Protein AF-A0A353BK90-F1 (afdb_monomer)

pLDDT: mean 75.95, std 10.27, range [41.75, 87.31]

Secondary structure (DSSP, 8-state):
-HHHHHHHHHHHHHHHHHHHHHHHHHHHHHHHHHHHHS---TTTTSHHHHHHHHHHHHHHHHHHHHHHHHHHTS--

Foldseek 3Di:
DVVVVVVVVVVVVLVVLLVVLVVLCVVLVVLVCCCPVVVHNPPVPCSCVVSCCSNVVSCVSVVVSVVVVVVVVVPD

Structure (mmCIF, N/CA/C/O backbone):
data_AF-A0A353BK90-F1
#
_entry.id   AF-A0A353BK90-F1
#
loop_
_atom_site.group_PDB
_atom_site.id
_atom_site.type_symbol
_atom_site.label_atom_id
_atom_site.label_alt_id
_atom_site.label_comp_id
_atom_site.label_asym_id
_atom_site.label_entity_id
_atom_site.label_seq_id
_atom_site.pdbx_PDB_ins_code
_atom_site.Cartn_x
_atom_site.Cartn_y
_atom_site.Cartn_z
_atom_site.occupancy
_atom_site.B_iso_or_equiv
_atom_site.auth_seq_id
_atom_site.auth_comp_id
_atom_site.auth_asym_id
_atom_site.auth_atom_id
_atom_site.pdbx_PDB_model_num
ATOM 1 N N . MET A 1 1 ? -25.345 14.111 22.898 1.00 51.28 1 MET A N 1
ATOM 2 C CA . MET A 1 1 ? -24.665 14.942 21.870 1.00 51.28 1 MET A CA 1
ATOM 3 C C . MET A 1 1 ? -23.160 14.662 21.781 1.00 51.28 1 MET A C 1
ATOM 5 O O . MET A 1 1 ? -22.662 14.530 20.671 1.00 51.28 1 MET A O 1
ATOM 9 N N . ILE A 1 2 ? -22.456 14.508 22.913 1.00 58.09 2 ILE A N 1
ATOM 10 C CA . ILE A 1 2 ? -21.008 14.203 22.983 1.00 58.09 2 ILE A CA 1
ATOM 11 C C . ILE A 1 2 ? -20.648 12.888 22.256 1.00 58.09 2 ILE A C 1
ATOM 13 O O . ILE A 1 2 ? -19.701 12.852 21.475 1.00 58.09 2 ILE A O 1
ATOM 17 N N . ASP A 1 3 ? -21.490 11.861 22.387 1.00 69.75 3 ASP A N 1
ATOM 18 C CA . ASP A 1 3 ? -21.244 10.520 21.837 1.00 69.75 3 ASP A CA 1
ATOM 19 C C . ASP A 1 3 ? -21.204 10.459 20.288 1.00 69.75 3 ASP A C 1
ATOM 21 O O . ASP A 1 3 ? -20.410 9.739 19.675 1.00 69.75 3 ASP A O 1
ATOM 25 N N . GLN A 1 4 ? -21.989 11.305 19.606 1.00 69.94 4 GLN A N 1
ATOM 26 C CA . GLN A 1 4 ? -21.969 11.375 18.138 1.00 69.94 4 GLN A CA 1
ATOM 27 C C . GLN A 1 4 ? -20.722 12.078 17.588 1.00 69.94 4 GLN A C 1
ATOM 29 O O . GLN A 1 4 ? -20.214 11.706 16.526 1.00 69.94 4 GLN A O 1
ATOM 34 N N . VAL A 1 5 ? -20.200 13.074 18.309 1.00 75.31 5 VAL A N 1
ATOM 35 C CA . VAL A 1 5 ? -18.963 13.776 17.930 1.00 75.31 5 VAL A CA 1
ATOM 36 C C . VAL A 1 5 ? -17.767 12.830 18.053 1.00 75.31 5 VAL A C 1
ATOM 38 O O . VAL A 1 5 ? -16.876 12.825 17.199 1.00 75.31 5 VAL A O 1
ATOM 41 N N . GLU A 1 6 ? -17.772 11.976 19.072 1.00 75.00 6 GLU A N 1
ATOM 42 C CA . GLU A 1 6 ? -16.705 11.015 19.332 1.00 75.00 6 GLU A CA 1
ATOM 43 C C . GLU A 1 6 ? -16.703 9.851 18.328 1.00 75.00 6 GLU A C 1
ATOM 45 O O . GLU A 1 6 ? -15.638 9.481 17.813 1.00 75.00 6 GLU A O 1
ATOM 50 N N . ARG A 1 7 ? -17.889 9.357 17.934 1.00 72.38 7 ARG A N 1
ATOM 51 C CA . ARG A 1 7 ? -18.044 8.423 16.801 1.00 72.38 7 ARG A CA 1
ATOM 52 C C . ARG A 1 7 ? -17.539 9.023 15.486 1.00 72.38 7 ARG A C 1
ATOM 54 O O . ARG A 1 7 ? -16.765 8.369 14.782 1.00 72.38 7 ARG A O 1
ATOM 61 N N . LYS A 1 8 ? -17.894 10.275 15.164 1.00 74.81 8 LYS A N 1
ATOM 62 C CA . LYS A 1 8 ? -17.408 10.952 13.944 1.00 74.81 8 LYS A CA 1
ATOM 63 C C . LYS A 1 8 ? -15.890 11.136 13.949 1.00 74.81 8 LYS A C 1
ATOM 65 O O . LYS A 1 8 ? -15.245 10.848 12.944 1.00 74.81 8 LYS A O 1
ATOM 70 N N . LYS A 1 9 ? -15.292 11.531 15.078 1.00 77.81 9 LYS A N 1
ATOM 71 C CA . LYS A 1 9 ? -13.826 11.629 15.214 1.00 77.81 9 LYS A CA 1
ATOM 72 C C . LYS A 1 9 ? -13.128 10.286 14.996 1.00 77.81 9 LYS A C 1
ATOM 74 O O . LYS A 1 9 ? -12.060 10.264 14.385 1.00 77.81 9 LYS A O 1
ATOM 79 N N . ARG A 1 10 ? -13.701 9.177 15.481 1.00 74.62 10 ARG A N 1
ATOM 80 C CA . ARG A 1 10 ? -13.173 7.820 15.245 1.00 74.62 10 ARG A CA 1
ATOM 81 C C . ARG A 1 10 ? -13.244 7.436 13.768 1.00 74.62 10 ARG A C 1
ATOM 83 O O . ARG A 1 10 ? -12.239 6.982 13.227 1.00 74.62 10 ARG A O 1
ATOM 90 N N . LEU A 1 11 ? -14.376 7.697 13.113 1.00 73.38 11 LEU A N 1
ATOM 91 C CA . LEU A 1 11 ? -14.546 7.474 11.675 1.00 73.38 11 LEU A CA 1
ATOM 92 C C . LEU A 1 11 ? -13.538 8.281 10.855 1.00 73.38 11 LEU A C 1
ATOM 94 O O . LEU A 1 11 ? -12.844 7.706 10.028 1.00 73.38 11 LEU A O 1
ATOM 98 N N . VAL A 1 12 ? -13.384 9.579 11.119 1.00 78.38 12 VAL A N 1
ATOM 99 C CA . VAL A 1 12 ? -12.413 10.424 10.400 1.00 78.38 12 VAL A CA 1
ATOM 100 C C . VAL A 1 12 ? -10.984 9.908 10.586 1.00 78.38 12 VAL A C 1
ATOM 102 O O . VAL A 1 12 ? -10.243 9.793 9.614 1.00 78.38 12 VAL A O 1
ATOM 105 N N . ARG A 1 13 ? -10.598 9.513 11.808 1.00 76.69 13 ARG A N 1
ATOM 106 C CA . ARG A 1 13 ? -9.280 8.905 12.065 1.00 76.69 13 ARG A CA 1
ATOM 107 C C . ARG A 1 13 ? -9.084 7.602 11.290 1.00 76.69 13 ARG A C 1
ATOM 109 O O . ARG A 1 13 ? -7.990 7.348 10.790 1.00 76.69 13 ARG A O 1
ATOM 116 N N . TRP A 1 14 ? -10.136 6.794 11.188 1.00 75.06 14 TRP A N 1
ATOM 117 C CA . TRP A 1 14 ? -10.124 5.557 10.417 1.00 75.06 14 TRP A CA 1
ATOM 118 C C . TRP A 1 14 ? -9.960 5.836 8.918 1.00 75.06 14 TRP A C 1
ATOM 120 O O . TRP A 1 14 ? -9.037 5.302 8.310 1.00 75.06 14 TRP A O 1
ATOM 130 N N . TRP A 1 15 ? -10.745 6.763 8.362 1.00 76.69 15 TRP A N 1
ATOM 131 C CA . TRP A 1 15 ? -10.648 7.205 6.967 1.00 76.69 15 TRP A CA 1
ATOM 132 C C . TRP A 1 15 ? -9.268 7.771 6.618 1.00 76.69 15 TRP A C 1
ATOM 134 O O . TRP A 1 15 ? -8.711 7.411 5.586 1.00 76.69 15 TRP A O 1
ATOM 144 N N . ILE A 1 16 ? -8.669 8.589 7.489 1.00 78.56 16 ILE A N 1
ATOM 145 C CA . ILE A 1 16 ? -7.303 9.107 7.296 1.00 78.56 16 ILE A CA 1
ATOM 146 C C . ILE A 1 16 ? -6.275 7.962 7.328 1.00 78.56 16 ILE A C 1
ATOM 148 O O . ILE A 1 16 ? -5.350 7.915 6.512 1.00 78.56 16 ILE A O 1
ATOM 152 N N . GLY A 1 17 ? -6.439 6.999 8.239 1.00 72.81 17 GLY A N 1
ATOM 153 C CA . GLY A 1 17 ? -5.582 5.813 8.308 1.00 72.81 17 GLY A CA 1
ATOM 154 C C . GLY A 1 17 ? -5.677 4.935 7.055 1.00 72.81 17 GLY A C 1
ATOM 155 O O . GLY A 1 17 ? -4.658 4.472 6.541 1.00 72.81 17 GLY A O 1
ATOM 156 N N . THR A 1 18 ? -6.886 4.747 6.530 1.00 73.62 18 THR A N 1
ATOM 157 C CA . THR A 1 18 ? -7.129 3.951 5.320 1.00 73.62 18 THR A CA 1
ATOM 158 C C . THR A 1 18 ? -6.663 4.685 4.06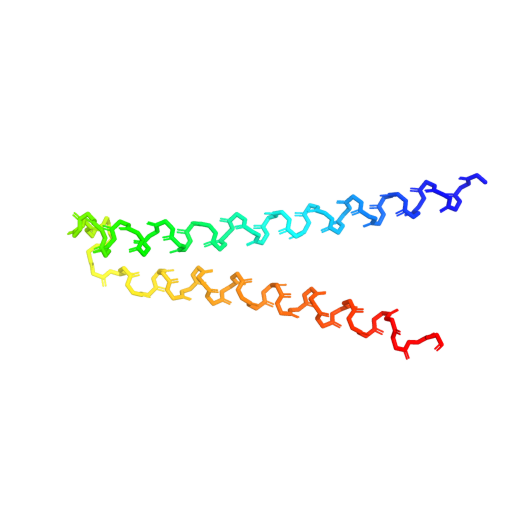7 1.00 73.62 18 THR A C 1
ATOM 160 O O . THR A 1 18 ? -5.976 4.090 3.243 1.00 73.62 18 THR A O 1
ATOM 163 N N . GLY A 1 19 ? -6.926 5.990 3.963 1.00 79.44 19 GLY A N 1
ATOM 164 C CA . GLY A 1 19 ? -6.458 6.827 2.859 1.00 79.44 19 GLY A CA 1
ATOM 165 C C . GLY A 1 19 ? -4.933 6.883 2.779 1.00 79.44 19 GLY A C 1
ATOM 166 O O . GLY A 1 19 ? -4.365 6.669 1.714 1.00 79.44 19 GLY A O 1
ATOM 167 N N . SER A 1 20 ? -4.246 7.065 3.910 1.00 77.31 20 SER A N 1
ATOM 168 C CA . SER A 1 20 ? -2.774 7.043 3.930 1.00 77.31 20 SER A CA 1
ATOM 169 C C . SER A 1 20 ? -2.194 5.682 3.5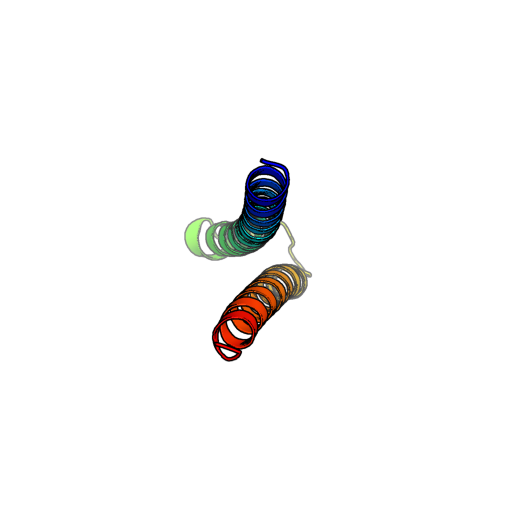34 1.00 77.31 20 SER A C 1
ATOM 171 O O . SER A 1 20 ? -1.177 5.631 2.850 1.00 77.31 20 SER A O 1
ATOM 173 N N . SER A 1 21 ? -2.853 4.580 3.894 1.00 74.31 21 SER A N 1
ATOM 174 C CA . SER A 1 21 ? -2.429 3.239 3.470 1.00 74.31 21 SER A CA 1
ATOM 175 C C . SER A 1 21 ? -2.682 2.997 1.977 1.00 74.31 21 SER A C 1
ATOM 177 O O . SER A 1 21 ? -1.838 2.414 1.298 1.00 74.31 21 SER A O 1
ATOM 179 N N . ALA A 1 22 ? -3.798 3.506 1.447 1.00 79.50 22 ALA A N 1
ATOM 180 C CA . ALA A 1 22 ? -4.106 3.464 0.021 1.00 79.50 22 ALA A CA 1
ATOM 181 C C . ALA A 1 22 ? -3.088 4.261 -0.809 1.00 79.50 22 ALA A C 1
ATOM 183 O O . ALA A 1 22 ? -2.665 3.785 -1.857 1.00 79.50 22 ALA A O 1
ATOM 184 N N . ILE A 1 23 ? -2.631 5.421 -0.320 1.00 85.94 23 ILE A N 1
ATOM 185 C CA . ILE A 1 23 ? -1.585 6.219 -0.982 1.00 85.94 23 ILE A CA 1
ATOM 186 C C . ILE A 1 23 ? -0.264 5.443 -1.053 1.00 85.94 23 ILE A C 1
ATOM 188 O O . ILE A 1 23 ? 0.378 5.427 -2.100 1.00 85.94 23 ILE A O 1
ATOM 192 N N . VAL A 1 24 ? 0.131 4.760 0.026 1.00 83.19 24 VAL A N 1
ATOM 193 C CA . VAL A 1 24 ? 1.357 3.941 0.042 1.00 83.19 24 VAL A CA 1
ATOM 194 C C . VAL A 1 24 ? 1.265 2.789 -0.962 1.00 83.19 24 VAL A C 1
ATOM 196 O O . VAL A 1 24 ? 2.208 2.563 -1.720 1.00 83.19 24 VAL A O 1
ATOM 199 N N . LEU A 1 25 ? 0.126 2.091 -1.025 1.00 82.56 25 LEU A N 1
ATOM 200 C CA . LEU A 1 25 ? -0.085 1.055 -2.037 1.00 82.56 25 LEU A CA 1
ATOM 201 C C . LEU A 1 25 ? -0.105 1.619 -3.458 1.00 82.56 25 LEU A C 1
ATOM 203 O O . LEU A 1 25 ? 0.493 1.020 -4.347 1.00 82.56 25 LEU A O 1
ATOM 207 N N . ALA A 1 26 ? -0.749 2.767 -3.674 1.00 85.62 26 ALA A N 1
ATOM 208 C CA . ALA A 1 26 ? -0.764 3.439 -4.969 1.00 85.62 26 ALA A CA 1
ATOM 209 C C . ALA A 1 26 ? 0.654 3.826 -5.407 1.00 85.62 26 ALA A C 1
ATOM 211 O O . ALA A 1 26 ? 0.989 3.683 -6.579 1.00 85.62 26 ALA A O 1
ATOM 212 N N . PHE A 1 27 ? 1.515 4.229 -4.469 1.00 86.44 27 PHE A N 1
ATOM 213 C CA . PHE A 1 27 ? 2.920 4.516 -4.742 1.00 86.44 27 PHE A CA 1
ATOM 214 C C . PHE A 1 27 ? 3.705 3.252 -5.128 1.00 86.44 27 PHE A C 1
ATOM 216 O O . PHE A 1 27 ? 4.453 3.261 -6.102 1.00 86.44 27 PHE A O 1
ATOM 223 N N . GLY A 1 28 ? 3.491 2.135 -4.424 1.00 83.81 28 GLY A N 1
ATOM 224 C CA . GLY A 1 28 ? 4.075 0.841 -4.796 1.00 83.81 28 GLY A CA 1
ATOM 225 C C . GLY A 1 28 ? 3.583 0.337 -6.159 1.00 83.81 28 GLY A C 1
ATOM 226 O O . GLY A 1 28 ? 4.376 -0.139 -6.970 1.00 83.81 28 GLY A O 1
ATOM 227 N N . GLY A 1 29 ? 2.290 0.504 -6.446 1.00 85.38 29 GLY A N 1
ATOM 228 C CA . GLY A 1 29 ? 1.686 0.197 -7.743 1.00 85.38 29 GLY A CA 1
ATOM 229 C C . GLY A 1 29 ? 2.214 1.091 -8.866 1.00 85.38 29 GLY A C 1
ATOM 230 O O . GLY A 1 29 ? 2.484 0.604 -9.956 1.00 85.38 29 GLY A O 1
ATOM 231 N N . TYR A 1 30 ? 2.442 2.376 -8.594 1.00 86.88 30 TYR A N 1
ATOM 232 C CA . TYR A 1 30 ? 3.052 3.304 -9.544 1.00 86.88 30 TYR A CA 1
ATOM 233 C C . TYR A 1 30 ? 4.477 2.888 -9.921 1.00 86.88 30 TYR A C 1
ATOM 235 O O . TYR A 1 30 ? 4.826 2.909 -11.100 1.00 86.88 30 TYR A O 1
ATOM 243 N N . LEU A 1 31 ? 5.283 2.453 -8.945 1.00 83.44 31 LEU A N 1
ATOM 244 C CA . LEU A 1 31 ? 6.613 1.904 -9.219 1.00 83.44 31 LEU A CA 1
ATOM 245 C C . LEU A 1 31 ? 6.517 0.676 -10.134 1.00 83.44 31 LEU A C 1
ATOM 247 O O . LEU A 1 31 ? 7.218 0.626 -11.145 1.00 83.44 31 LEU A O 1
ATOM 251 N N . LEU A 1 32 ? 5.590 -0.248 -9.845 1.00 84.38 32 LEU A N 1
ATOM 252 C CA . LEU A 1 32 ? 5.322 -1.410 -10.700 1.00 84.38 32 LEU A CA 1
ATOM 253 C C . LEU A 1 32 ? 4.907 -1.004 -12.117 1.00 84.38 32 LEU A C 1
ATOM 255 O O . LEU A 1 32 ? 5.446 -1.546 -13.075 1.00 84.38 32 LEU A O 1
ATOM 259 N N . VAL A 1 33 ? 4.006 -0.034 -12.272 1.00 85.19 33 VAL A N 1
ATOM 260 C CA . VAL A 1 33 ? 3.577 0.479 -13.584 1.00 85.19 33 VAL A CA 1
ATOM 261 C C . VAL A 1 33 ? 4.756 1.075 -14.352 1.00 85.19 33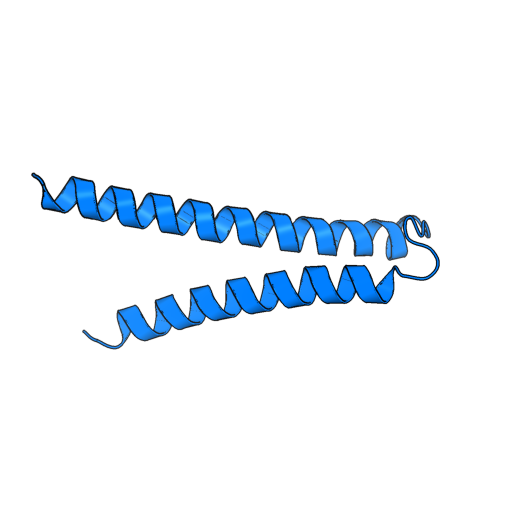 VAL A C 1
ATOM 263 O O . VAL A 1 33 ? 4.961 0.729 -15.511 1.00 85.19 33 VAL A O 1
ATOM 266 N N . MET A 1 34 ? 5.579 1.904 -13.710 1.00 83.31 34 MET A N 1
ATOM 267 C CA . MET A 1 34 ? 6.803 2.449 -14.308 1.00 83.31 34 MET A CA 1
ATOM 268 C C . MET A 1 34 ? 7.735 1.340 -14.813 1.00 83.31 34 MET A C 1
ATOM 270 O O . MET A 1 34 ? 8.270 1.432 -15.916 1.00 83.31 34 MET A O 1
ATOM 274 N N . ARG A 1 35 ? 7.874 0.255 -14.048 1.00 80.19 35 ARG A N 1
ATOM 275 C CA . ARG A 1 35 ? 8.743 -0.861 -14.421 1.00 80.19 35 ARG A CA 1
ATOM 276 C C . ARG A 1 35 ? 8.160 -1.762 -15.506 1.00 80.19 35 ARG A C 1
ATOM 278 O O . ARG A 1 35 ? 8.909 -2.182 -16.375 1.00 80.19 35 ARG A O 1
ATOM 285 N N . TYR A 1 36 ? 6.872 -2.091 -15.440 1.00 80.94 36 TYR A N 1
ATOM 286 C CA . TYR A 1 36 ? 6.244 -3.066 -16.338 1.00 80.94 36 TYR A CA 1
ATOM 287 C C . TYR A 1 36 ? 5.664 -2.441 -17.611 1.00 80.94 36 TYR A C 1
ATOM 289 O O . TYR A 1 36 ? 5.645 -3.110 -18.638 1.00 80.94 36 TYR A O 1
ATOM 297 N N . LEU A 1 37 ? 5.193 -1.189 -17.564 1.00 81.75 37 LEU A N 1
ATOM 298 C CA . LEU A 1 37 ? 4.619 -0.506 -18.730 1.00 81.75 37 LEU A CA 1
ATOM 299 C C . LEU A 1 37 ? 5.616 0.411 -19.438 1.00 81.75 37 LEU A C 1
ATOM 301 O O . LEU A 1 37 ? 5.555 0.530 -20.656 1.00 81.75 37 LEU A O 1
ATOM 305 N N . LEU A 1 38 ? 6.506 1.079 -18.699 1.00 79.69 38 LEU A N 1
ATOM 306 C CA . LEU A 1 38 ? 7.424 2.072 -19.275 1.00 79.69 38 LEU A CA 1
ATOM 307 C C . LEU A 1 38 ? 8.863 1.551 -19.415 1.00 79.69 38 LEU A C 1
ATOM 309 O O . LEU A 1 38 ? 9.722 2.297 -19.879 1.00 79.69 38 LEU A O 1
ATOM 313 N N . ASP A 1 39 ? 9.131 0.315 -18.964 1.00 77.00 39 ASP A N 1
ATOM 314 C CA . ASP A 1 39 ? 10.468 -0.280 -18.755 1.00 77.00 39 ASP A CA 1
ATOM 315 C C . ASP A 1 39 ? 11.469 0.690 -18.098 1.00 77.00 39 ASP A C 1
ATOM 317 O O . ASP A 1 39 ? 12.693 0.615 -18.233 1.00 77.00 39 ASP A O 1
ATOM 321 N N . HIS A 1 40 ? 10.924 1.651 -17.353 1.00 77.12 40 HIS A N 1
ATOM 322 C CA . HIS A 1 40 ? 11.678 2.701 -16.721 1.00 77.12 40 HIS A CA 1
ATOM 323 C C . HIS A 1 40 ? 11.954 2.256 -15.299 1.00 77.12 40 HIS A C 1
ATOM 325 O O . HIS A 1 40 ? 11.043 1.967 -14.522 1.00 77.12 40 HIS A O 1
ATOM 331 N N . ASN A 1 41 ? 13.234 2.181 -14.953 1.00 73.12 41 ASN A N 1
ATOM 332 C CA . ASN A 1 41 ? 13.649 1.809 -13.615 1.00 73.12 41 ASN A CA 1
ATOM 333 C C . ASN A 1 41 ? 14.178 3.045 -12.869 1.00 73.12 41 ASN A C 1
ATOM 335 O O . ASN A 1 41 ? 15.394 3.270 -12.858 1.00 73.12 41 ASN A O 1
ATOM 339 N N . PRO A 1 42 ? 13.296 3.844 -12.230 1.00 68.75 42 PRO A N 1
ATOM 340 C CA . PRO A 1 42 ? 13.696 5.088 -11.569 1.00 68.75 42 PRO A CA 1
ATOM 341 C C . PRO A 1 42 ? 14.651 4.852 -10.389 1.00 68.75 42 PRO A C 1
ATOM 343 O O . PRO A 1 42 ? 15.325 5.773 -9.943 1.00 68.75 42 PRO A O 1
ATOM 346 N N . LEU A 1 43 ? 14.724 3.616 -9.881 1.00 71.19 43 LEU A N 1
ATOM 347 C CA . LEU A 1 43 ? 15.467 3.248 -8.674 1.00 71.19 43 LEU A CA 1
ATOM 348 C C . LEU A 1 43 ? 16.617 2.258 -8.949 1.00 71.19 43 LEU A C 1
ATOM 350 O O . LEU A 1 43 ? 17.208 1.753 -7.993 1.00 71.19 43 LEU A O 1
ATOM 354 N N . ARG A 1 44 ? 16.927 1.995 -10.234 1.00 74.88 44 ARG A N 1
ATOM 355 C CA . ARG A 1 44 ? 17.981 1.099 -10.768 1.00 74.88 44 ARG A CA 1
ATOM 356 C C . ARG A 1 44 ? 18.286 -0.124 -9.891 1.00 74.88 44 ARG A C 1
ATOM 358 O O . ARG A 1 44 ? 17.642 -1.155 -10.057 1.00 74.88 44 ARG A O 1
ATOM 365 N N . GLU A 1 45 ? 19.251 -0.017 -8.977 1.00 77.44 45 GLU A N 1
ATOM 366 C CA . GLU A 1 45 ? 19.746 -1.123 -8.140 1.00 77.44 45 GLU A CA 1
ATOM 367 C C . GLU A 1 45 ? 18.813 -1.504 -6.986 1.00 77.44 45 GLU A C 1
ATOM 369 O O . GLU A 1 45 ? 18.734 -2.670 -6.607 1.00 77.44 45 GLU A O 1
ATOM 374 N N . LYS A 1 46 ? 18.089 -0.539 -6.412 1.00 80.75 46 LYS A N 1
ATOM 375 C CA . LYS A 1 46 ? 17.290 -0.747 -5.190 1.00 80.75 46 LYS A CA 1
ATOM 376 C C . LYS A 1 46 ? 15.797 -0.860 -5.464 1.00 80.75 46 LYS A C 1
ATOM 378 O O . LYS A 1 46 ? 15.003 -0.900 -4.528 1.00 80.75 46 LYS A O 1
ATOM 383 N N . TYR A 1 47 ? 15.406 -0.926 -6.733 1.00 82.38 47 TYR A N 1
ATOM 384 C CA . TYR A 1 47 ? 14.011 -0.923 -7.156 1.00 82.38 47 TYR A CA 1
ATOM 385 C C . TYR A 1 47 ? 13.172 -2.000 -6.468 1.00 82.38 47 TYR A C 1
ATOM 387 O O . TYR A 1 47 ? 12.148 -1.682 -5.868 1.00 82.38 47 TYR A O 1
ATOM 395 N N . TRP A 1 48 ? 13.620 -3.257 -6.492 1.00 80.62 48 TRP A N 1
ATOM 396 C CA . TRP A 1 48 ? 12.879 -4.362 -5.879 1.00 80.62 48 TRP A CA 1
ATOM 397 C C . TRP A 1 48 ? 12.816 -4.255 -4.357 1.00 80.62 48 TRP A C 1
ATOM 399 O O . TRP A 1 48 ? 11.785 -4.563 -3.766 1.00 80.62 48 TRP A O 1
ATOM 409 N N . LEU A 1 49 ? 13.880 -3.750 -3.729 1.00 85.38 49 LEU A N 1
ATOM 410 C CA . LEU A 1 49 ? 13.939 -3.551 -2.284 1.00 85.38 49 LEU A CA 1
ATOM 411 C C . LEU A 1 49 ? 12.977 -2.443 -1.833 1.00 85.38 49 LEU A C 1
ATOM 413 O O . LEU A 1 49 ? 12.204 -2.640 -0.901 1.00 85.38 49 LEU A O 1
ATOM 417 N N . ILE A 1 50 ? 12.967 -1.304 -2.529 1.00 84.06 50 ILE A N 1
ATOM 418 C CA . ILE A 1 50 ? 12.076 -0.176 -2.225 1.00 84.06 50 ILE A CA 1
ATOM 419 C C . ILE A 1 50 ? 10.625 -0.537 -2.546 1.00 84.06 50 ILE A C 1
ATOM 421 O O . ILE A 1 50 ? 9.747 -0.322 -1.718 1.00 84.06 50 ILE A O 1
ATOM 425 N N . THR A 1 51 ? 10.368 -1.136 -3.708 1.00 83.62 51 THR A N 1
ATOM 426 C CA . THR A 1 51 ? 9.017 -1.555 -4.111 1.00 83.62 51 THR A CA 1
ATOM 427 C C . THR A 1 51 ? 8.465 -2.607 -3.149 1.00 83.62 51 THR A C 1
ATOM 429 O O . THR A 1 51 ? 7.328 -2.487 -2.699 1.00 83.62 51 THR A O 1
ATOM 432 N N . GLY A 1 52 ? 9.286 -3.589 -2.758 1.00 84.25 52 GLY A N 1
ATOM 433 C CA . GLY A 1 52 ? 8.932 -4.600 -1.762 1.00 84.25 52 GLY A CA 1
ATOM 434 C C . GLY A 1 52 ? 8.663 -4.006 -0.379 1.00 84.25 52 GLY A C 1
ATOM 435 O O . GLY A 1 52 ? 7.676 -4.376 0.251 1.00 84.25 52 GLY A O 1
ATOM 436 N N . LEU A 1 53 ? 9.469 -3.039 0.074 1.00 87.31 53 LEU A N 1
ATOM 437 C CA . LEU A 1 53 ? 9.232 -2.326 1.335 1.00 87.31 53 LEU A CA 1
ATOM 438 C C . LEU A 1 53 ? 7.937 -1.510 1.304 1.00 87.31 53 LEU A C 1
ATOM 440 O O . LEU A 1 53 ? 7.161 -1.569 2.253 1.00 87.31 53 LEU A O 1
ATOM 444 N N . VAL A 1 54 ? 7.680 -0.772 0.222 1.00 85.94 54 VAL A N 1
ATOM 445 C CA . VAL A 1 54 ? 6.480 0.066 0.075 1.00 85.94 54 VAL A CA 1
ATOM 446 C C . VAL A 1 54 ? 5.219 -0.799 0.026 1.00 85.94 54 VAL A C 1
ATOM 448 O O . VAL A 1 54 ? 4.269 -0.544 0.768 1.00 85.94 54 VAL A O 1
ATOM 451 N N . LEU A 1 55 ? 5.219 -1.857 -0.789 1.00 84.88 55 LEU A N 1
ATOM 452 C CA . LEU A 1 55 ? 4.090 -2.784 -0.884 1.00 84.88 55 LEU A CA 1
ATOM 453 C C . LEU A 1 55 ? 3.908 -3.590 0.403 1.00 84.88 55 LEU A C 1
ATOM 455 O O . LEU A 1 55 ? 2.785 -3.705 0.887 1.00 84.88 55 LEU A O 1
ATOM 459 N N . GLY A 1 56 ? 4.994 -4.093 0.992 1.00 86.38 56 GLY A N 1
ATOM 460 C CA . GLY A 1 56 ? 4.970 -4.838 2.249 1.00 86.38 56 GLY A CA 1
ATOM 461 C C . GLY A 1 56 ? 4.461 -3.992 3.414 1.00 86.38 56 GLY A C 1
ATOM 462 O O . GLY A 1 56 ? 3.598 -4.437 4.168 1.00 86.38 56 GLY A O 1
ATOM 463 N N . PHE A 1 57 ? 4.911 -2.740 3.528 1.00 85.56 57 PHE A N 1
ATOM 464 C CA . PHE A 1 57 ? 4.425 -1.809 4.546 1.00 85.56 57 PHE A CA 1
ATOM 465 C C . PHE A 1 57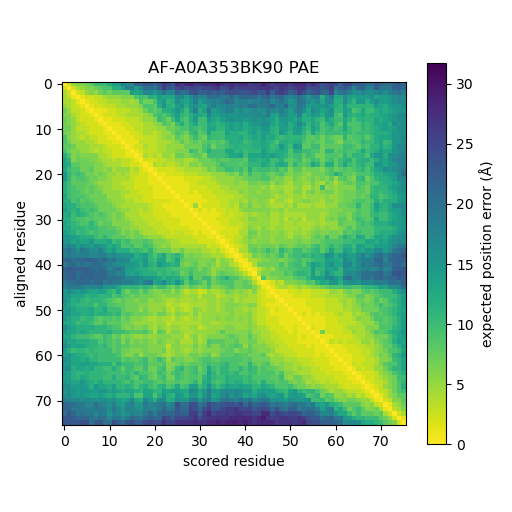 ? 2.952 -1.442 4.328 1.00 85.56 57 PHE A C 1
ATOM 467 O O . PHE A 1 57 ? 2.166 -1.465 5.277 1.00 85.56 57 PHE A O 1
ATOM 474 N N . GLY A 1 58 ? 2.552 -1.155 3.085 1.00 81.25 58 GLY A N 1
ATOM 475 C CA . GLY A 1 58 ? 1.154 -0.893 2.738 1.00 81.25 58 GLY A CA 1
ATOM 476 C C . GLY A 1 58 ? 0.239 -2.082 3.053 1.00 81.25 58 GLY A C 1
ATOM 477 O O . GLY A 1 58 ? -0.814 -1.901 3.666 1.00 81.25 58 GLY A O 1
ATOM 478 N N . ALA A 1 59 ? 0.671 -3.300 2.716 1.00 82.44 59 ALA A N 1
ATOM 479 C CA . ALA A 1 59 ? -0.055 -4.539 2.984 1.00 82.44 59 ALA A CA 1
ATOM 480 C C . ALA A 1 59 ? -0.146 -4.852 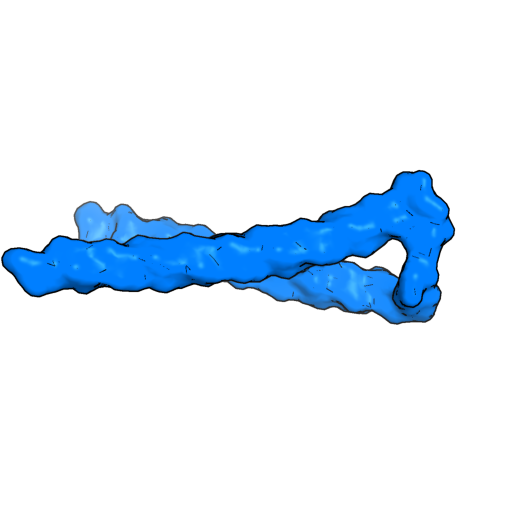4.484 1.00 82.44 59 ALA A C 1
ATOM 482 O O . ALA A 1 59 ? -1.229 -5.173 4.963 1.00 82.44 59 ALA A O 1
ATOM 483 N N . LEU A 1 60 ? 0.941 -4.698 5.249 1.00 83.62 60 LEU A N 1
ATOM 484 C CA . LEU A 1 60 ? 0.928 -4.871 6.708 1.00 83.62 60 LEU A CA 1
ATOM 485 C C . LEU A 1 60 ? 0.001 -3.864 7.389 1.00 83.62 60 LEU A C 1
ATOM 487 O O . LEU A 1 60 ? -0.745 -4.218 8.301 1.00 83.62 60 LEU A O 1
ATOM 491 N N . ARG A 1 61 ? 0.012 -2.609 6.933 1.00 81.19 61 ARG A N 1
ATOM 492 C CA . ARG A 1 61 ? -0.827 -1.550 7.497 1.00 81.19 61 ARG A CA 1
ATOM 493 C C . ARG A 1 61 ? -2.309 -1.779 7.200 1.00 81.19 61 ARG A C 1
ATOM 495 O O . ARG A 1 61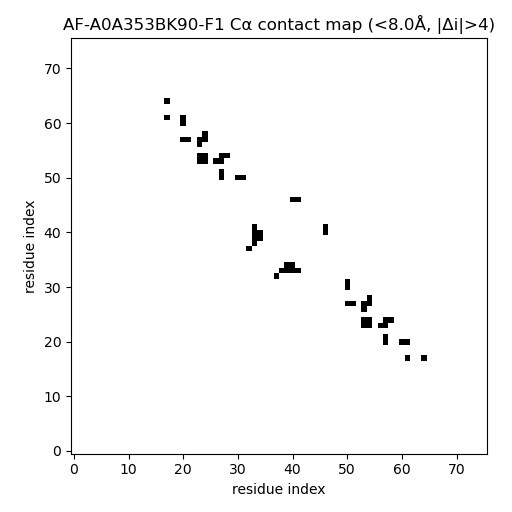 ? -3.134 -1.632 8.103 1.00 81.19 61 ARG A O 1
ATOM 502 N N . LEU A 1 62 ? -2.645 -2.195 5.978 1.00 78.81 62 LEU A N 1
ATOM 503 C CA . LEU A 1 62 ? -4.011 -2.574 5.606 1.00 78.81 62 LEU A CA 1
ATOM 504 C C . LEU A 1 62 ? -4.460 -3.864 6.285 1.00 78.81 62 LEU A C 1
ATOM 506 O O . LEU A 1 62 ? -5.575 -3.915 6.794 1.00 78.81 62 LEU A O 1
ATOM 510 N N . GLY A 1 63 ? -3.587 -4.866 6.355 1.00 80.06 63 GLY A N 1
ATOM 511 C CA . GLY A 1 63 ? -3.820 -6.112 7.076 1.00 80.06 63 GLY A CA 1
ATOM 512 C C . GLY A 1 63 ? -4.096 -5.853 8.553 1.00 80.06 63 GLY A C 1
ATOM 513 O O . GLY A 1 63 ? -5.101 -6.323 9.069 1.00 80.06 63 GLY A O 1
ATOM 514 N N . GLY A 1 64 ? -3.291 -5.016 9.212 1.00 79.44 64 GLY A N 1
ATOM 515 C CA . GLY A 1 64 ? -3.505 -4.599 10.598 1.00 79.44 64 GLY A CA 1
ATOM 516 C C . GLY A 1 64 ? -4.790 -3.789 10.798 1.00 79.44 64 GLY A C 1
ATOM 517 O O . GLY A 1 64 ? -5.487 -3.996 11.788 1.00 79.44 64 GLY A O 1
ATOM 518 N N . GLN A 1 65 ? -5.158 -2.906 9.859 1.00 73.62 65 GLN A N 1
ATOM 519 C CA . GLN A 1 65 ? -6.446 -2.199 9.899 1.00 73.62 65 GLN A CA 1
ATOM 520 C C . GLN A 1 65 ? -7.645 -3.136 9.700 1.00 73.62 65 GLN A C 1
ATOM 522 O O . GLN A 1 65 ? -8.658 -2.967 10.381 1.00 73.62 65 GLN A O 1
ATOM 527 N N . LEU A 1 66 ? -7.540 -4.114 8.797 1.00 75.31 66 LEU A N 1
ATOM 528 C CA . LEU A 1 66 ? -8.556 -5.144 8.577 1.00 75.31 66 LEU A CA 1
ATOM 529 C C . LEU A 1 66 ? -8.674 -6.073 9.782 1.00 75.31 66 LEU A C 1
ATOM 531 O O . LEU A 1 66 ? -9.791 -6.366 10.193 1.00 75.31 66 LEU A O 1
ATOM 535 N N . LEU A 1 67 ? -7.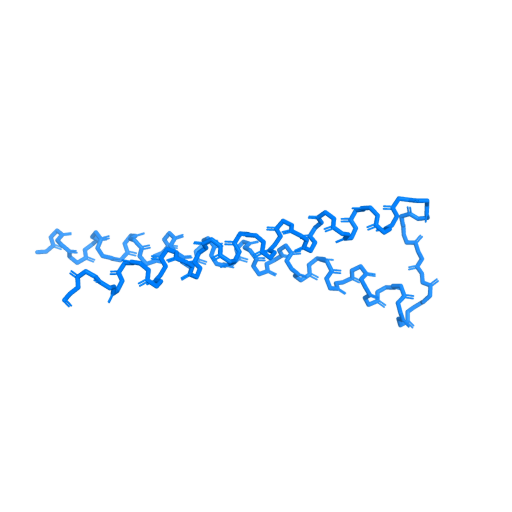554 -6.468 10.394 1.00 75.62 67 LEU A N 1
ATOM 536 C CA . LEU A 1 67 ? -7.545 -7.261 11.621 1.00 75.62 67 LEU A CA 1
ATOM 537 C C . LEU A 1 67 ? -8.208 -6.488 12.760 1.00 75.62 67 LEU A C 1
ATOM 539 O O . LEU A 1 67 ? -9.087 -7.021 13.422 1.00 75.62 67 LEU A O 1
ATOM 543 N N . ARG A 1 68 ? -7.860 -5.204 12.934 1.00 68.88 68 ARG A N 1
ATOM 544 C CA . ARG A 1 68 ? -8.519 -4.329 13.913 1.00 68.88 68 ARG A CA 1
ATOM 545 C C . ARG A 1 68 ? -10.012 -4.225 13.662 1.00 68.88 68 ARG A C 1
ATOM 547 O O . ARG A 1 68 ? -10.762 -4.206 14.621 1.00 68.88 68 ARG A O 1
ATOM 554 N N . ARG A 1 69 ? -10.440 -4.149 12.399 1.00 66.94 69 ARG A N 1
ATOM 555 C CA . ARG A 1 69 ? -11.861 -4.144 12.046 1.00 66.94 69 ARG A CA 1
ATOM 556 C C . ARG A 1 69 ? -12.510 -5.492 12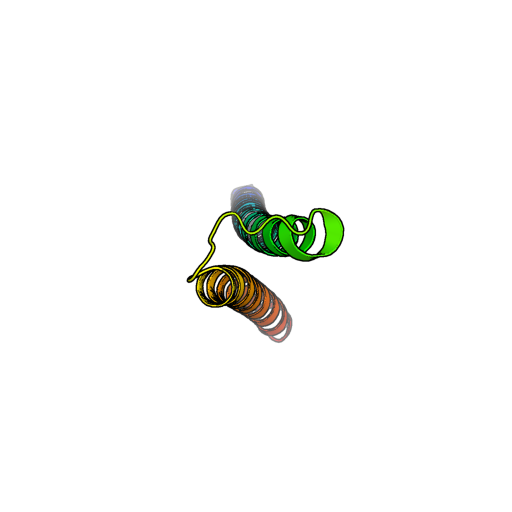.351 1.00 66.94 69 ARG A C 1
ATOM 558 O O . ARG A 1 69 ? -13.603 -5.491 12.876 1.00 66.94 69 ARG A O 1
ATOM 565 N N . LYS A 1 70 ? -11.865 -6.620 12.061 1.00 65.06 70 LYS A N 1
ATOM 566 C CA . LYS A 1 70 ? -12.434 -7.940 12.355 1.00 65.06 70 LYS A CA 1
ATOM 567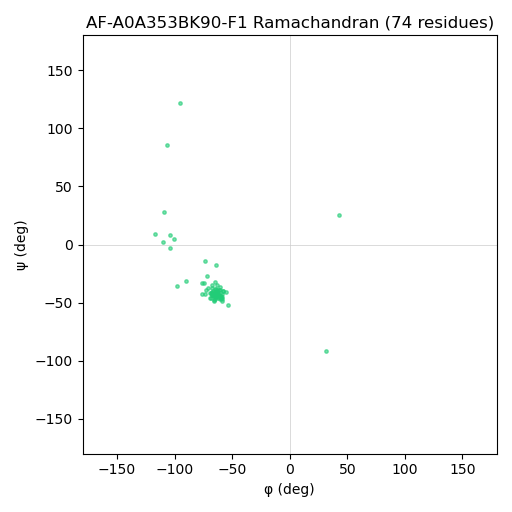 C C . LYS A 1 70 ? -12.575 -8.158 13.866 1.00 65.06 70 LYS A C 1
ATOM 569 O O . LYS A 1 70 ? -13.653 -8.501 14.313 1.00 65.06 70 LYS A O 1
ATOM 574 N N . TYR A 1 71 ? -11.532 -7.851 14.637 1.00 60.81 71 TYR A N 1
ATOM 575 C CA . TYR A 1 71 ? -11.543 -7.995 16.095 1.00 60.81 71 TYR A CA 1
ATOM 576 C C . TYR A 1 71 ? -12.411 -6.956 16.822 1.00 60.81 71 TYR A C 1
ATOM 578 O O . TYR A 1 71 ? -12.922 -7.272 17.883 1.00 60.81 71 TYR A O 1
ATOM 586 N N . LEU A 1 72 ? -12.632 -5.748 16.278 1.00 51.28 72 LEU A N 1
ATOM 587 C CA . LEU A 1 72 ? -13.596 -4.797 16.869 1.00 51.28 72 LEU A CA 1
ATOM 588 C C . LEU A 1 72 ? -15.068 -5.181 16.643 1.00 51.28 72 LEU A C 1
ATOM 590 O O . LEU A 1 72 ? -15.930 -4.546 17.235 1.00 51.28 72 LEU A O 1
ATOM 594 N N . PHE A 1 73 ? -15.353 -6.116 15.736 1.00 52.12 73 PHE A N 1
ATOM 595 C CA . PHE A 1 73 ? -16.711 -6.556 15.394 1.00 52.12 73 PHE A CA 1
ATOM 596 C C . PHE A 1 73 ? -17.005 -7.989 15.883 1.00 52.12 73 PHE A C 1
ATOM 598 O O . PHE A 1 73 ? -18.085 -8.493 15.610 1.00 52.12 73 PHE A O 1
ATOM 605 N N . ASP A 1 74 ? -16.056 -8.637 16.570 1.00 47.38 74 ASP A N 1
ATOM 606 C CA . ASP A 1 74 ? -16.205 -9.977 17.178 1.00 47.38 74 ASP A CA 1
ATOM 607 C C . ASP A 1 74 ? -16.476 -9.892 18.701 1.00 47.38 74 ASP A C 1
ATOM 609 O O . ASP A 1 74 ? -16.507 -10.905 19.390 1.00 47.38 74 ASP A O 1
ATOM 613 N N . GLU A 1 75 ? -16.642 -8.675 19.237 1.00 41.75 75 GLU A N 1
ATOM 614 C CA . GLU A 1 75 ? -17.014 -8.394 20.638 1.00 41.75 75 GLU A CA 1
ATOM 615 C C . GLU A 1 75 ? -18.456 -7.846 20.766 1.00 41.75 75 GLU A C 1
ATOM 617 O O . GLU A 1 75 ? -18.744 -7.104 21.705 1.00 41.75 75 GLU A O 1
ATOM 622 N N . ASP A 1 76 ? -19.357 -8.197 19.839 1.00 42.81 76 ASP A N 1
ATOM 623 C CA . ASP A 1 76 ? -20.813 -7.994 19.991 1.00 42.81 76 ASP A CA 1
ATOM 624 C C . ASP A 1 76 ? -21.538 -9.335 20.213 1.00 42.81 76 ASP A C 1
ATOM 626 O O . ASP A 1 76 ? -21.389 -10.243 19.361 1.00 42.81 76 ASP A O 1
#

Radius of gyration: 17.12 Å; Cα contacts (8 Å, |Δi|>4): 31; chains: 1; bounding box: 44×25×42 Å

Sequence (76 aa):
MIDQVERKKRLVRWWIGTGSSAIVLAFGGYLLVMRYLLDHNPLREKYWLITGLVLGFGALRLGGQLLRRKYLFDED

Solvent-accessible surface area (backbone atoms only — not comparable to full-atom values): 4164 Å² total; per-residue (Å²): 116,71,69,61,55,53,52,49,53,51,49,51,53,48,51,52,54,51,51,56,32,50,52,36,36,49,52,25,50,48,53,50,45,34,42,76,74,65,72,40,64,95,48,69,91,48,38,68,61,52,40,48,48,36,36,50,52,20,48,52,54,47,50,52,52,49,49,52,52,53,62,70,65,71,79,119

Mean predicted aligned error: 9.46 Å